Protein AF-A0A239ETN9-F1 (afdb_monomer_lite)

Radius of gyration: 16.91 Å; chains: 1; bounding box: 44×26×36 Å

Foldseek 3Di:
DDPPPPPPDPPQDPCSVPPPVQADPVGHGDDDDPVVVVVVVVVVPPPPPDDPPDD

pLDDT: mean 70.8, std 12.72, range [40.41, 87.06]

Organism: NCBI:txid312168

Sequence (55 aa):
MARRHRTISRRRSLSQRLGTENILSNGMLYPIAPTDIAIFQIARNAPNDTEKENR

Structure (mmCIF, N/CA/C/O backbone):
data_AF-A0A239ETN9-F1
#
_entry.id   AF-A0A239ETN9-F1
#
loop_
_atom_site.group_PDB
_atom_site.id
_atom_site.type_symbol
_atom_site.label_atom_id
_atom_site.label_alt_id
_atom_site.label_comp_id
_atom_site.label_asym_id
_atom_site.label_entity_id
_atom_site.label_seq_id
_atom_site.pdbx_PDB_ins_code
_atom_site.Cartn_x
_atom_site.Cartn_y
_atom_site.Cartn_z
_atom_site.occupancy
_atom_site.B_iso_or_equiv
_atom_site.auth_seq_id
_atom_site.auth_comp_id
_atom_site.auth_asym_id
_atom_site.auth_atom_id
_atom_site.pdbx_PDB_model_num
ATOM 1 N N . MET A 1 1 ? 15.318 7.887 -25.538 1.00 40.41 1 MET A N 1
ATOM 2 C CA . MET A 1 1 ? 13.933 7.367 -25.440 1.00 40.41 1 MET A CA 1
ATOM 3 C C . MET A 1 1 ? 13.887 6.313 -24.338 1.00 40.41 1 MET A C 1
ATOM 5 O O . MET A 1 1 ? 14.462 5.249 -24.517 1.00 40.41 1 MET A O 1
ATOM 9 N N . ALA A 1 2 ? 13.297 6.609 -23.176 1.00 50.75 2 ALA A N 1
ATOM 10 C CA . ALA A 1 2 ? 13.237 5.654 -22.066 1.00 50.75 2 ALA A CA 1
ATOM 11 C C . ALA A 1 2 ? 12.189 4.565 -22.360 1.00 50.75 2 ALA A C 1
ATOM 13 O O . ALA A 1 2 ? 10.991 4.840 -22.457 1.00 50.75 2 ALA A O 1
ATOM 14 N N . ARG A 1 3 ? 12.646 3.322 -22.542 1.00 57.56 3 ARG A N 1
ATOM 15 C CA . ARG A 1 3 ? 11.804 2.160 -22.850 1.00 57.56 3 ARG A CA 1
ATOM 16 C C . ARG A 1 3 ? 11.044 1.758 -21.580 1.00 57.56 3 ARG A C 1
ATOM 18 O O . ARG A 1 3 ? 11.561 1.043 -20.730 1.00 57.56 3 ARG A O 1
ATOM 25 N N . ARG A 1 4 ? 9.813 2.251 -21.410 1.00 60.72 4 ARG A N 1
ATOM 26 C CA . ARG A 1 4 ? 8.927 1.818 -20.315 1.00 60.72 4 ARG A CA 1
ATOM 27 C C . ARG A 1 4 ? 8.567 0.345 -20.538 1.00 60.72 4 ARG A C 1
ATOM 29 O O . ARG A 1 4 ? 7.720 0.044 -21.377 1.00 60.72 4 ARG A O 1
ATOM 36 N N . HIS A 1 5 ? 9.184 -0.565 -19.786 1.00 55.34 5 HIS A N 1
ATOM 37 C CA . HIS A 1 5 ? 8.780 -1.971 -19.720 1.00 55.34 5 HIS A CA 1
ATOM 38 C C . HIS A 1 5 ? 7.385 -2.075 -19.076 1.00 55.34 5 HIS A C 1
ATOM 40 O O . HIS A 1 5 ? 7.231 -2.295 -17.879 1.00 55.34 5 HIS A O 1
ATOM 46 N N . ARG A 1 6 ? 6.328 -1.879 -19.873 1.00 56.22 6 ARG A N 1
ATOM 47 C CA . ARG A 1 6 ? 4.945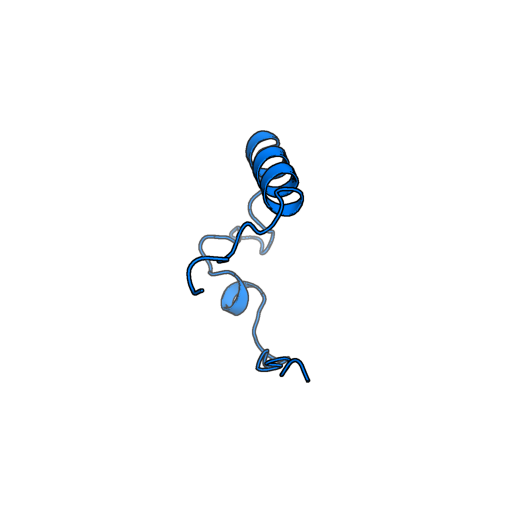 -2.208 -19.497 1.00 56.22 6 ARG A CA 1
ATOM 48 C C . ARG A 1 6 ? 4.721 -3.712 -19.686 1.00 56.22 6 ARG A C 1
ATOM 50 O O . ARG A 1 6 ? 3.957 -4.129 -20.543 1.00 56.22 6 ARG A O 1
ATOM 57 N N . THR A 1 7 ? 5.376 -4.533 -18.873 1.00 57.91 7 THR A N 1
ATOM 58 C CA . THR A 1 7 ? 5.106 -5.981 -18.762 1.00 57.91 7 THR A CA 1
ATOM 59 C C . THR A 1 7 ? 4.255 -6.306 -17.531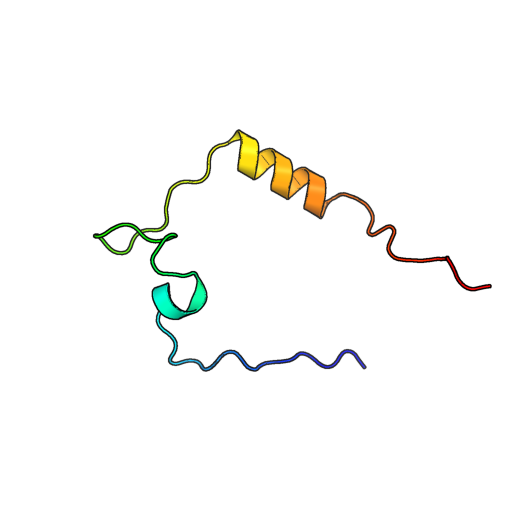 1.00 57.91 7 THR A C 1
ATOM 61 O O . THR A 1 7 ? 4.313 -7.403 -16.985 1.00 57.91 7 THR A O 1
ATOM 64 N N . ILE A 1 8 ? 3.422 -5.368 -17.071 1.00 58.41 8 ILE A N 1
ATOM 65 C CA . ILE A 1 8 ? 2.458 -5.646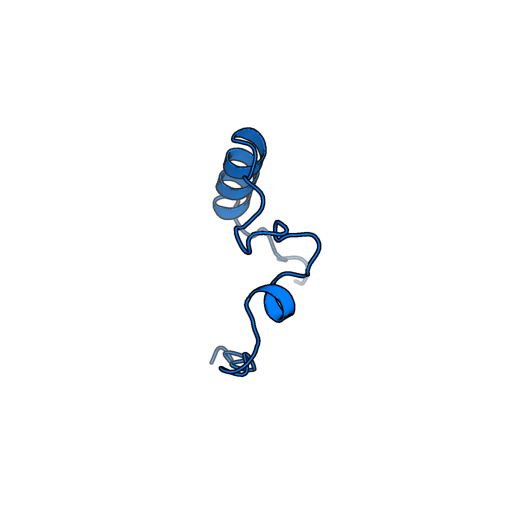 -16.003 1.00 58.41 8 ILE A CA 1
ATOM 66 C C . ILE A 1 8 ? 1.180 -6.154 -16.672 1.00 58.41 8 ILE A C 1
ATOM 68 O O . ILE A 1 8 ? 0.345 -5.372 -17.125 1.00 58.41 8 ILE A O 1
ATOM 72 N N . SER A 1 9 ? 1.051 -7.478 -16.776 1.00 58.28 9 SER A N 1
ATOM 73 C CA . SER A 1 9 ? -0.204 -8.125 -17.169 1.00 58.28 9 SER A CA 1
ATOM 74 C C . SER A 1 9 ? -1.334 -7.607 -16.275 1.00 58.28 9 SER A C 1
ATOM 76 O O . SER A 1 9 ? -1.287 -7.778 -15.055 1.00 58.28 9 SER A O 1
ATOM 78 N N . ARG A 1 10 ? -2.360 -6.988 -16.879 1.00 62.00 10 ARG A N 1
ATOM 79 C CA . ARG A 1 10 ? -3.547 -6.448 -16.183 1.00 62.00 10 ARG A CA 1
ATOM 80 C C . ARG A 1 10 ? -4.293 -7.487 -15.332 1.00 62.00 10 ARG A C 1
ATOM 82 O O . ARG A 1 10 ? -5.155 -7.102 -14.556 1.00 62.00 10 ARG A O 1
ATOM 89 N N . ARG A 1 11 ? -3.993 -8.782 -15.490 1.00 72.56 11 ARG A N 1
ATOM 90 C CA . ARG A 1 11 ? -4.695 -9.891 -14.829 1.00 72.56 11 ARG A CA 1
ATOM 91 C C . ARG A 1 11 ? -4.020 -10.422 -13.565 1.00 72.56 11 ARG A C 1
ATOM 93 O O . ARG A 1 11 ? -4.570 -11.330 -12.955 1.00 72.56 11 ARG A O 1
ATOM 100 N N . ARG A 1 12 ? -2.844 -9.918 -13.175 1.00 70.44 12 ARG A N 1
ATOM 101 C CA . ARG A 1 12 ? -2.178 -10.423 -11.966 1.00 70.44 12 ARG A CA 1
ATOM 102 C C . ARG A 1 12 ? -2.870 -9.896 -10.714 1.00 70.44 12 ARG A C 1
ATOM 104 O O . ARG A 1 12 ? -3.015 -8.679 -10.568 1.00 70.44 12 ARG A O 1
ATOM 111 N N . SER A 1 13 ? -3.275 -10.806 -9.829 1.00 78.75 13 SER A N 1
ATOM 112 C CA . SER A 1 13 ? -3.834 -10.445 -8.525 1.00 78.75 13 SER A CA 1
ATOM 113 C C . SER A 1 13 ? -2.813 -9.641 -7.718 1.00 78.75 13 SER A C 1
ATOM 115 O O . SER A 1 13 ? -1.606 -9.695 -7.963 1.00 78.75 13 SER A O 1
ATOM 117 N N . LEU A 1 14 ? -3.292 -8.881 -6.736 1.00 76.75 14 LEU A N 1
ATOM 118 C CA . LEU A 1 14 ? -2.430 -8.072 -5.876 1.00 76.75 14 LEU A CA 1
ATOM 119 C C . LEU A 1 14 ? -1.379 -8.940 -5.149 1.00 76.75 14 LEU A C 1
ATOM 121 O O . LEU A 1 14 ? -0.209 -8.569 -5.109 1.00 76.75 14 LEU A O 1
ATOM 125 N N . SER A 1 15 ? -1.756 -10.155 -4.736 1.00 78.75 15 SER A N 1
ATOM 126 C CA . SER A 1 15 ? -0.851 -11.182 -4.193 1.00 78.75 15 SER A CA 1
ATOM 127 C C . SER A 1 15 ? 0.201 -11.685 -5.163 1.00 78.75 15 SER A C 1
ATOM 129 O O . SER A 1 15 ? 1.358 -11.824 -4.786 1.00 78.75 15 SER A O 1
ATOM 131 N N . GLN A 1 16 ? -0.140 -11.864 -6.435 1.00 78.69 16 GLN A N 1
ATOM 132 C CA . GLN A 1 16 ? 0.844 -12.219 -7.460 1.00 78.69 16 GLN A CA 1
ATOM 133 C C . GLN A 1 16 ? 1.823 -11.081 -7.769 1.00 78.69 16 GLN A C 1
ATOM 135 O O . GLN A 1 16 ? 2.860 -11.314 -8.385 1.00 78.69 16 GLN A O 1
ATOM 140 N N . ARG A 1 17 ? 1.479 -9.838 -7.416 1.00 77.38 17 ARG A N 1
ATOM 141 C CA . ARG A 1 17 ? 2.324 -8.663 -7.658 1.00 77.38 17 ARG A CA 1
ATOM 142 C C . ARG A 1 17 ? 3.237 -8.341 -6.484 1.00 77.38 17 ARG A C 1
ATOM 144 O O . ARG A 1 17 ? 4.319 -7.822 -6.727 1.00 77.38 17 ARG A O 1
ATOM 151 N N . LEU A 1 18 ? 2.781 -8.590 -5.260 1.00 79.62 18 LEU A N 1
ATOM 152 C CA . LEU A 1 18 ? 3.482 -8.200 -4.037 1.00 79.62 18 LEU A CA 1
ATOM 153 C C . LEU A 1 18 ? 4.066 -9.382 -3.261 1.00 79.62 18 LEU A C 1
ATOM 155 O O . LEU A 1 18 ? 4.844 -9.141 -2.351 1.00 79.62 18 LEU A O 1
ATOM 159 N N . GLY A 1 19 ? 3.718 -10.623 -3.607 1.00 81.75 19 GLY A N 1
ATOM 160 C CA . GLY A 1 19 ? 3.997 -11.785 -2.763 1.00 81.75 19 GLY A CA 1
ATOM 161 C C . GLY A 1 19 ? 2.906 -11.969 -1.706 1.00 81.75 19 GLY A C 1
ATOM 162 O O . GLY A 1 19 ? 2.292 -11.005 -1.239 1.00 81.75 19 GLY A O 1
ATOM 163 N N . THR A 1 20 ? 2.607 -13.219 -1.360 1.00 81.25 20 THR A N 1
ATOM 164 C CA . THR A 1 20 ? 1.588 -13.557 -0.349 1.00 81.25 20 THR A CA 1
ATOM 165 C C . THR A 1 20 ? 2.029 -13.187 1.063 1.00 81.25 20 THR A C 1
ATOM 167 O O . THR A 1 20 ? 1.191 -12.912 1.907 1.00 81.25 20 THR A O 1
ATOM 170 N N . GLU A 1 21 ? 3.335 -13.123 1.301 1.00 80.88 21 GLU A N 1
ATOM 171 C CA . GLU A 1 21 ? 3.972 -12.706 2.548 1.00 80.88 21 GLU A CA 1
ATOM 172 C C . GLU A 1 21 ? 3.690 -11.242 2.918 1.00 80.88 21 GLU A C 1
ATOM 174 O O . GLU A 1 21 ? 3.729 -10.885 4.090 1.00 80.88 21 GLU A O 1
ATOM 179 N N . ASN A 1 22 ? 3.344 -10.405 1.936 1.00 79.06 22 ASN A N 1
ATOM 180 C CA . ASN A 1 22 ? 3.064 -8.980 2.130 1.00 79.06 22 ASN A CA 1
ATOM 181 C C . ASN A 1 22 ? 1.562 -8.673 2.260 1.00 79.06 22 ASN A C 1
ATOM 183 O O . ASN A 1 22 ? 1.157 -7.506 2.291 1.00 79.06 22 ASN A O 1
ATOM 187 N N . ILE A 1 23 ? 0.725 -9.712 2.343 1.00 83.88 23 ILE A N 1
ATOM 188 C CA . ILE A 1 23 ? -0.733 -9.609 2.381 1.00 83.88 23 ILE A CA 1
ATOM 189 C C . ILE A 1 23 ? -1.272 -10.451 3.536 1.00 83.88 23 ILE A C 1
ATOM 191 O O . ILE A 1 23 ? -0.935 -11.618 3.701 1.00 83.88 23 ILE A O 1
ATOM 195 N N . LEU A 1 24 ? -2.151 -9.847 4.324 1.00 86.50 24 LEU A N 1
ATOM 196 C CA . LEU A 1 24 ? -2.875 -10.497 5.404 1.00 86.50 24 LEU A CA 1
ATOM 197 C C . LEU A 1 24 ? -3.895 -11.501 4.851 1.00 86.50 24 LEU A C 1
ATOM 199 O O . LEU A 1 24 ? -4.381 -11.380 3.728 1.00 86.50 24 LEU A O 1
ATOM 203 N N . SER A 1 25 ? -4.310 -12.463 5.675 1.00 85.00 25 SER A N 1
ATOM 204 C CA . SER A 1 25 ? -5.308 -13.478 5.296 1.00 85.00 25 SER A CA 1
ATOM 205 C C . SER A 1 25 ? -6.659 -12.895 4.847 1.00 85.00 25 SER A C 1
ATOM 207 O O . SER A 1 25 ? -7.398 -13.549 4.117 1.00 85.00 25 SER A O 1
ATOM 209 N N . ASN A 1 26 ? -6.968 -11.655 5.235 1.00 86.44 26 ASN A N 1
ATOM 210 C CA . ASN A 1 26 ? -8.160 -10.907 4.824 1.00 86.44 26 ASN A CA 1
ATOM 211 C C . ASN A 1 26 ? -7.974 -10.082 3.530 1.00 86.44 26 ASN A C 1
ATOM 213 O O . ASN A 1 26 ? -8.869 -9.329 3.151 1.00 86.44 26 ASN A O 1
ATOM 217 N N . GLY A 1 27 ? -6.822 -10.190 2.863 1.00 80.69 27 GLY A N 1
ATOM 218 C CA . GLY A 1 27 ? -6.517 -9.491 1.613 1.00 80.69 27 GLY A CA 1
ATOM 219 C C . GLY A 1 27 ? -6.007 -8.056 1.772 1.00 80.69 27 GLY A C 1
ATOM 220 O O . GLY A 1 27 ? -5.721 -7.408 0.764 1.00 80.69 27 GLY A O 1
ATOM 221 N N . MET A 1 28 ? -5.868 -7.549 3.000 1.00 86.00 28 MET A N 1
ATOM 222 C CA . MET A 1 28 ? -5.246 -6.247 3.252 1.00 86.00 28 MET A CA 1
ATOM 223 C C . MET A 1 28 ? -3.716 -6.337 3.222 1.00 86.00 28 MET A C 1
ATOM 225 O O . MET A 1 28 ? -3.141 -7.395 3.457 1.00 86.00 28 MET A O 1
ATOM 229 N N . LEU A 1 29 ? -3.044 -5.219 2.952 1.00 85.00 29 LEU A N 1
ATOM 230 C CA . LEU A 1 29 ? -1.585 -5.134 3.050 1.00 85.00 29 LEU A CA 1
ATOM 231 C C . LEU A 1 29 ? -1.134 -5.142 4.512 1.00 85.00 29 LEU A C 1
ATOM 233 O O . LEU A 1 29 ? -1.829 -4.592 5.370 1.00 85.00 29 LEU A O 1
ATOM 237 N N . TYR A 1 30 ? 0.043 -5.712 4.780 1.00 87.06 30 TYR A N 1
ATOM 238 C CA . TYR A 1 30 ? 0.672 -5.551 6.089 1.00 87.06 30 TYR A CA 1
ATOM 239 C C . TYR A 1 30 ? 0.928 -4.060 6.370 1.00 87.06 30 TYR A C 1
ATOM 241 O O . TYR A 1 30 ? 1.440 -3.350 5.497 1.00 87.06 30 TYR A O 1
ATOM 249 N N . PRO A 1 31 ? 0.560 -3.562 7.564 1.00 81.62 31 PRO A N 1
ATOM 250 C CA . PRO A 1 31 ? 0.825 -2.183 7.933 1.00 81.62 31 PRO A CA 1
ATOM 251 C C . PRO A 1 31 ? 2.336 -1.957 8.026 1.00 81.62 31 PRO A C 1
ATOM 253 O O . PRO A 1 31 ? 3.059 -2.747 8.629 1.00 81.62 31 PRO A O 1
ATOM 256 N N . ILE A 1 32 ? 2.801 -0.866 7.426 1.00 82.06 32 ILE A N 1
ATOM 257 C CA . ILE A 1 32 ? 4.210 -0.473 7.443 1.00 82.06 32 ILE A CA 1
ATOM 258 C C . ILE A 1 32 ? 4.461 0.356 8.704 1.00 82.06 32 ILE A C 1
ATOM 260 O O . ILE A 1 32 ? 3.666 1.244 9.029 1.00 82.06 32 ILE A O 1
ATOM 264 N N . ALA A 1 33 ? 5.561 0.088 9.409 1.00 86.81 33 ALA A N 1
ATOM 265 C CA . ALA A 1 33 ? 5.924 0.869 10.582 1.00 86.81 33 ALA A CA 1
ATOM 266 C C . ALA A 1 33 ? 6.256 2.327 10.191 1.00 86.81 33 ALA A C 1
ATOM 268 O O . ALA A 1 33 ? 6.847 2.563 9.133 1.00 86.81 33 ALA A O 1
ATOM 269 N N . PRO A 1 34 ? 5.940 3.330 11.034 1.00 82.19 34 PRO A N 1
ATOM 270 C CA . PRO A 1 34 ? 6.263 4.731 10.746 1.00 82.19 34 PRO A CA 1
ATOM 271 C C . PRO A 1 34 ? 7.753 4.977 10.466 1.00 82.19 34 PRO A C 1
ATOM 273 O O . PRO A 1 34 ? 8.098 5.820 9.638 1.00 82.19 34 PRO A O 1
ATOM 276 N N . THR A 1 35 ? 8.633 4.214 11.120 1.00 80.69 35 THR A N 1
ATOM 277 C CA . THR A 1 35 ? 10.086 4.229 10.897 1.00 80.69 35 THR A CA 1
ATOM 278 C C . THR A 1 35 ? 10.450 3.836 9.472 1.00 80.69 35 THR A C 1
ATOM 280 O O . THR A 1 35 ? 11.240 4.522 8.830 1.00 80.69 35 THR A O 1
ATOM 283 N N . ASP A 1 36 ? 9.831 2.785 8.943 1.00 79.69 36 ASP A N 1
ATOM 284 C CA . ASP A 1 36 ? 10.111 2.293 7.595 1.00 79.69 36 ASP A CA 1
ATOM 285 C C . ASP A 1 36 ? 9.612 3.291 6.548 1.00 79.69 36 ASP A C 1
ATOM 287 O O . ASP A 1 36 ? 10.301 3.567 5.568 1.00 79.69 36 ASP A O 1
ATOM 291 N N . ILE A 1 37 ? 8.454 3.920 6.791 1.00 79.19 37 ILE A N 1
ATOM 292 C CA . ILE A 1 37 ? 7.940 5.010 5.947 1.00 79.19 37 ILE A CA 1
ATOM 293 C C . ILE A 1 37 ? 8.950 6.163 5.889 1.00 79.19 37 ILE A C 1
ATOM 295 O O . ILE A 1 37 ? 9.224 6.676 4.802 1.00 79.19 37 ILE A O 1
ATOM 299 N N . ALA A 1 38 ? 9.523 6.554 7.031 1.00 74.12 38 ALA A N 1
ATOM 300 C CA . ALA A 1 38 ? 10.536 7.604 7.086 1.00 74.12 38 ALA A CA 1
ATOM 301 C C . 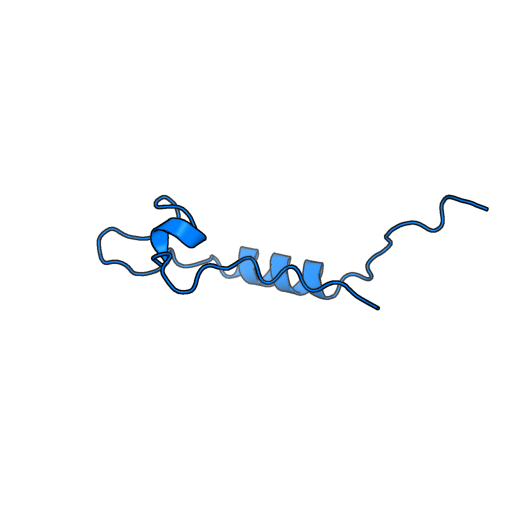ALA A 1 38 ? 11.800 7.215 6.298 1.00 74.12 38 ALA A C 1
ATOM 303 O O . ALA A 1 38 ? 12.297 8.019 5.509 1.00 74.12 38 ALA A O 1
ATOM 304 N N . ILE A 1 39 ? 12.271 5.970 6.427 1.00 77.06 39 ILE A N 1
ATOM 305 C CA . ILE A 1 39 ? 13.415 5.447 5.663 1.00 77.06 39 ILE A CA 1
ATOM 306 C C . ILE A 1 39 ? 13.135 5.505 4.156 1.00 77.06 39 ILE A C 1
ATOM 308 O O . ILE A 1 39 ? 13.964 6.010 3.399 1.00 77.06 39 ILE A O 1
ATOM 312 N N . PHE A 1 40 ? 11.955 5.068 3.704 1.00 78.75 40 PHE A N 1
ATOM 313 C CA . PHE A 1 40 ? 11.582 5.131 2.286 1.00 78.75 40 PHE A CA 1
ATOM 314 C C . PHE A 1 40 ? 11.481 6.568 1.758 1.00 78.75 40 PHE A C 1
ATOM 316 O O . PHE A 1 40 ? 11.841 6.826 0.608 1.00 78.75 40 PHE A O 1
ATOM 323 N N . GLN A 1 41 ? 11.007 7.513 2.574 1.00 76.12 41 GLN A N 1
ATOM 324 C CA . GLN A 1 41 ? 10.948 8.929 2.200 1.00 76.12 41 GLN A CA 1
ATOM 325 C C . GLN A 1 41 ? 12.344 9.544 2.070 1.00 76.12 41 GLN A C 1
ATOM 327 O O . GLN A 1 41 ? 12.602 10.262 1.105 1.00 76.12 41 GLN A O 1
ATOM 332 N N . ILE A 1 42 ? 13.251 9.227 2.996 1.00 76.06 42 ILE A N 1
ATOM 333 C CA . ILE A 1 42 ? 14.645 9.681 2.944 1.00 76.06 42 ILE A CA 1
ATOM 334 C C . ILE A 1 42 ? 15.348 9.076 1.726 1.00 76.06 42 ILE A C 1
ATOM 336 O O . ILE A 1 42 ? 15.945 9.811 0.948 1.00 76.06 42 ILE A O 1
ATOM 340 N N . ALA A 1 43 ? 15.210 7.766 1.500 1.00 74.06 43 ALA A N 1
ATOM 341 C CA . ALA A 1 43 ? 15.813 7.075 0.361 1.00 74.06 43 ALA A CA 1
ATOM 342 C C . ALA A 1 43 ? 15.305 7.599 -0.993 1.00 74.06 43 ALA A C 1
ATOM 344 O O . ALA A 1 43 ? 16.071 7.693 -1.946 1.00 74.06 43 ALA A O 1
ATOM 345 N N . ARG A 1 44 ? 14.027 7.987 -1.089 1.00 72.25 44 ARG A N 1
ATOM 346 C CA . ARG A 1 44 ? 13.462 8.603 -2.301 1.00 72.25 44 ARG A CA 1
ATOM 347 C C . ARG A 1 44 ? 14.016 10.003 -2.573 1.00 72.25 44 ARG A C 1
ATOM 349 O O . ARG A 1 44 ? 14.077 10.411 -3.731 1.00 72.25 44 ARG A O 1
ATOM 356 N N . ASN A 1 45 ? 14.349 10.738 -1.518 1.00 68.25 45 ASN A N 1
ATOM 357 C CA . ASN A 1 45 ? 14.863 12.102 -1.602 1.00 68.25 45 ASN A CA 1
ATOM 358 C C . ASN A 1 45 ? 16.395 12.154 -1.636 1.00 68.25 45 ASN A C 1
ATOM 360 O O . ASN A 1 45 ? 16.954 13.220 -1.890 1.00 68.25 45 ASN A O 1
ATOM 364 N N . ALA A 1 46 ? 17.069 11.028 -1.393 1.00 64.75 46 ALA A N 1
ATOM 365 C CA . ALA A 1 46 ? 18.497 10.917 -1.604 1.00 64.75 46 ALA A CA 1
ATOM 366 C C . ALA A 1 46 ? 18.790 11.158 -3.096 1.00 64.75 46 ALA A C 1
ATOM 368 O O . ALA A 1 46 ? 18.106 10.586 -3.955 1.00 64.75 46 ALA A O 1
ATOM 369 N N . PRO A 1 47 ? 19.763 12.019 -3.437 1.00 59.84 47 PRO A N 1
ATOM 370 C CA . PRO A 1 47 ? 20.211 12.126 -4.813 1.00 59.84 47 PRO A CA 1
ATOM 371 C C . PRO A 1 47 ? 20.673 10.736 -5.262 1.00 59.84 47 PRO A C 1
ATOM 373 O O . PRO A 1 47 ? 21.423 10.067 -4.554 1.00 59.84 47 PRO A O 1
ATOM 376 N N . ASN A 1 48 ? 20.185 10.281 -6.419 1.00 60.09 48 ASN A N 1
ATOM 377 C CA . ASN A 1 48 ? 20.745 9.117 -7.097 1.00 60.09 48 ASN A CA 1
ATOM 378 C C . ASN A 1 48 ? 22.195 9.454 -7.466 1.00 60.09 48 ASN A C 1
ATOM 380 O O . ASN A 1 48 ? 22.456 9.912 -8.578 1.00 60.09 48 ASN A O 1
ATOM 384 N N . ASP A 1 49 ? 23.136 9.222 -6.556 1.00 59.44 49 ASP A N 1
ATOM 385 C CA . ASP A 1 49 ? 24.552 9.093 -6.889 1.00 59.44 49 ASP A CA 1
ATOM 386 C C . ASP A 1 49 ? 24.746 7.733 -7.563 1.00 59.44 49 ASP A C 1
ATOM 388 O O . ASP A 1 49 ? 25.360 6.807 -7.043 1.00 59.44 49 ASP A O 1
ATOM 392 N N . THR A 1 50 ? 24.139 7.582 -8.738 1.00 56.78 50 THR A N 1
ATOM 393 C CA . THR A 1 50 ? 24.473 6.508 -9.662 1.00 56.78 50 THR A CA 1
ATOM 394 C C . THR A 1 50 ? 25.481 7.084 -10.650 1.00 56.78 50 THR A C 1
ATOM 396 O O . THR A 1 50 ? 25.127 7.803 -11.580 1.00 56.78 50 THR A O 1
ATOM 399 N N . GLU A 1 51 ? 26.747 6.774 -10.381 1.00 53.97 51 GLU A N 1
ATOM 400 C CA . GLU A 1 51 ? 27.810 6.597 -11.372 1.00 53.97 51 GLU A CA 1
ATOM 401 C C . GLU A 1 51 ? 28.153 7.815 -12.255 1.00 53.97 51 GLU A C 1
ATOM 403 O O . GLU A 1 51 ? 27.781 7.925 -13.423 1.00 53.97 51 GLU A O 1
ATOM 408 N N . LYS A 1 52 ? 29.036 8.673 -11.731 1.00 50.25 52 LYS A N 1
ATOM 409 C CA . LYS A 1 52 ? 30.137 9.230 -12.535 1.00 50.25 52 LYS A CA 1
ATOM 410 C C . LYS A 1 52 ? 31.450 8.547 -12.148 1.00 50.25 52 LYS A C 1
ATOM 412 O O . LYS A 1 52 ? 32.388 9.200 -11.712 1.00 50.25 52 LYS A O 1
ATOM 417 N N . GLU A 1 53 ? 31.514 7.236 -12.330 1.00 52.47 53 GLU A N 1
ATOM 418 C CA . GLU A 1 53 ? 32.783 6.514 -12.430 1.00 52.47 53 GLU A CA 1
ATOM 419 C C . GLU A 1 53 ? 32.857 5.917 -13.837 1.00 52.47 53 GLU A C 1
ATOM 421 O O . GLU A 1 53 ? 32.459 4.787 -14.081 1.00 52.47 53 GLU A O 1
ATOM 426 N N . ASN A 1 54 ? 33.208 6.776 -14.797 1.00 47.72 54 ASN A N 1
ATOM 427 C CA . ASN A 1 54 ? 33.803 6.436 -16.093 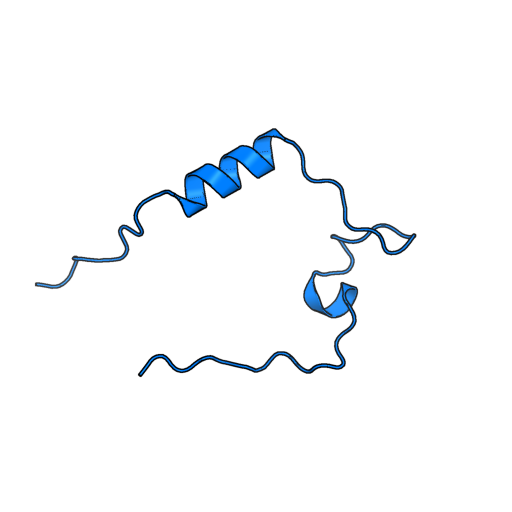1.00 47.72 54 ASN A CA 1
ATOM 428 C C . ASN A 1 54 ? 34.045 7.743 -16.861 1.00 47.72 54 ASN A C 1
ATOM 430 O O .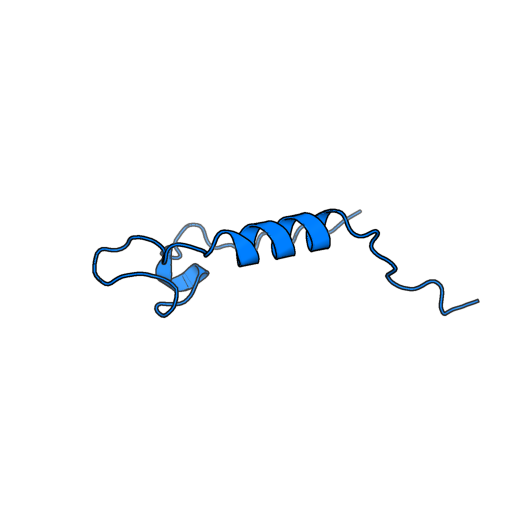 ASN A 1 54 ? 33.236 8.164 -17.694 1.00 47.72 54 ASN A O 1
ATOM 434 N N . ARG A 1 55 ? 35.154 8.412 -16.544 1.00 45.47 55 ARG A N 1
ATOM 435 C CA . ARG A 1 55 ? 35.887 9.289 -17.461 1.00 45.47 55 ARG A CA 1
ATOM 436 C C . ARG A 1 55 ? 37.371 9.165 -17.184 1.00 45.47 55 ARG A C 1
ATOM 438 O O . ARG A 1 55 ? 37.719 9.174 -15.987 1.00 45.47 55 ARG A O 1
#

Secondary structure (DSSP, 8-state):
---------TT--HHHHH-GGGB-TTSPBPPPPHHHHHHHHHHHHS---------

=== Feature glossary ===
Each block in this record encodes a different view of the same protein. In brief:

Predicted aligned error. PAE(i, j) answers: if I align the predicted and true structures on residue i, how far off (in Å) do I expect residue j to be? A block-diagonal PAE matrix with low values on the blocks and high values off-diagonal is the signature of a multi-domain protein with confidently predicted domains but uncertain inter-domain orientation.

Contact-map, Ramachandran, and PAE plots. Plot images: a contact map (which residues are close in 3D, as an N×N binary image), a Ramachandran scatter (backbone torsion angles, revealing secondary-structure composition at a glance), and — for AlphaFold structures — a PAE heatmap (pairwise prediction confidence).

Backbone torsions (φ/ψ). φ (phi) and ψ (psi) are the two rotatable backbone dihedrals per residue: φ is the C(i-1)–N–Cα–C torsion, ψ is the N–Cα–C–N(i+1) torsion, both in degrees on (−180°, 180°]. α-helical residues cluster near (−60°, −45°); β-strand residues near (−120°, +130°). A Ramachandran plot is simply a scatter of (φ, ψ) for every residue.

Foldseek 3Di. A 3Di character summarizes, for each residue, the relative orientation of the Cα frame of its nearest spatial neighbor. Because it encodes fold topology rather than chemistry, 3Di alignments detect remote structural similarity that sequence alignment misses.

Radius of gyration, Cα contacts, bounding box. Three whole-structure scalars: the radius of gyration (RMS distance of Cα from centroid, in Å), the count of Cα–Cα contacts (pairs closer than 8 Å and separated by more than four residues in sequence — i.e. tertiary, not local, contacts), and the bounding-box dimensions. Together they distinguish compact globular folds from extended fibres or disordered chains.

Sequence. Sequence gives the chain of amino acids in standard one-letter code (A=alanine, C=cysteine, …, Y=tyrosine), read N→C. It is the only feature that is directly encoded by the gene; all structural features are derived from the folded form of this sequence.

mmCIF coordinates. Atomic coordinates in PDBx/mmCIF format — the same representation the Protein Data Bank distributes. Each line of the _atom_site loop places one backbone atom in Cartesian space (units: ångströms, origin: arbitrary).

Secondary structure (3-state, P-SEA). Three-state secondary structure (P-SEA) collapses the eight DSSP classes into helix (a), strand (b), and coil (c). P-SEA assigns these from Cα geometry alone — distances and angles — without requiring backbone oxygens, so it works on any Cα trace.

InterPro / GO / CATH / organism. Functional annotations link the protein to curated databases. InterPro entries identify conserved domains and families by matching the sequence against member-database signatures (Pfam, PROSITE, CDD, …). Gene Ontology (GO) terms describe molecular function, biological process, and cellular component in a controlled vocabulary. CATH places the structure in a hierarchical fold classification (Class/Architecture/Topology/Homologous-superfamily). The organism is the source species.

B-factor. B-factor (Debye–Waller factor) reflects atomic displacement in the crystal lattice. It is an experimental observable (units Å²), not a prediction; low values mean the atom is pinned down, high values mean it moves or is heterogeneous across the crystal.

Rendered structure images. Structure images are PyMOL renders from six orthogonal camera directions. Cartoon representation draws helices as coils and strands as arrows; sticks shows the backbone as bonds; surface shows the solvent-excluded envelope. Rainbow coloring maps sequence position to hue (blue→red, N→C); chain coloring assigns a distinct color per polypeptide.

Solvent-accessible surface area. Solvent-accessible surface area (SASA) is the area in Å² traced out by the centre of a 1.4 Å probe sphere (a water molecule) rolled over the protein's van der Waals surface (Shrake–Rupley / Lee–Richards construction). Buried residues have near-zero SASA; fully exposed residues can exceed 200 Å². The total SASA scales roughly with the number of surface residues.

Secondary structure (8-state, DSSP). The SS8 string is DSSP's per-residue secondary-structure call. α-helix (H) means an i→i+4 H-bond ladder; β-strand (E) means the residue participates in a β-sheet; 3₁₀ (G) and π (I) are tighter and wider helices; T/S are turns/bends; '-' is loop.

pLDDT. For AlphaFold models, the B-factor field carries pLDDT — the model's own estimate of local accuracy on a 0–100 scale. Regions with pLDDT<50 should be treated as essentially unmodeled; they often correspond to intrinsically disordered segments.

Nearest PDB structures. Nearest PDB neighbors are the top structural matches found by Foldseek when searching this structure against the entire Protein Data Bank. Each hit reports a TM-score (0 to 1; >0.5 almost always implies the same fold) and an E-value. These are *structural* homologs — they may share no detectable sequence similarity.